Protein AF-A0A3B8JE96-F1 (afdb_monomer)

Radius of gyration: 20.48 Å; Cα contacts (8 Å, |Δi|>4): 162; chains: 1; bounding box: 32×45×65 Å

Mean predicted aligned error: 15.3 Å

Solvent-accessible surface area (backbone atoms only — not comparable to full-atom values): 8167 Å² total; per-residue (Å²): 133,84,81,77,83,80,78,81,64,44,62,37,82,87,43,42,71,58,50,66,73,72,62,55,96,89,65,48,66,49,77,42,65,49,82,42,74,37,88,89,74,74,47,77,45,39,36,29,70,46,75,44,80,45,84,80,78,82,75,91,77,94,70,88,78,75,82,75,88,85,64,84,53,26,34,38,38,34,29,63,38,67,70,17,34,77,52,46,28,54,60,52,51,53,51,48,52,48,54,32,56,80,65,69,31,66,88,48,45,44,80,40,81,39,64,79,82,85,50,69,93,67,39,47,47,71,46,84,41,114

Structure (mmCIF, N/CA/C/O backbone):
data_AF-A0A3B8JE96-F1
#
_entry.id   AF-A0A3B8JE96-F1
#
loop_
_atom_site.group_PDB
_atom_site.id
_atom_site.type_symbol
_atom_site.label_atom_id
_atom_site.label_alt_id
_atom_site.label_comp_id
_atom_site.label_asym_id
_atom_site.label_entity_id
_atom_site.label_seq_id
_atom_site.pdbx_PDB_ins_code
_atom_site.Cartn_x
_atom_site.Cartn_y
_atom_site.Cartn_z
_atom_site.occupancy
_atom_site.B_iso_or_equiv
_atom_site.auth_seq_id
_atom_site.auth_comp_id
_atom_site.auth_asym_id
_atom_site.auth_atom_id
_atom_site.pdbx_PDB_model_num
ATOM 1 N N . MET A 1 1 ? -12.294 -2.503 42.109 1.00 37.91 1 MET A N 1
ATOM 2 C CA . MET A 1 1 ? -13.220 -1.977 41.084 1.00 37.91 1 MET A CA 1
ATOM 3 C C . MET A 1 1 ? -12.379 -1.722 39.846 1.00 37.91 1 MET A C 1
ATOM 5 O O . MET A 1 1 ? -11.526 -0.851 39.901 1.00 37.91 1 MET A O 1
ATOM 9 N N . VAL A 1 2 ? -12.478 -2.566 38.816 1.00 46.44 2 VAL A N 1
ATOM 10 C CA . VAL A 1 2 ? -11.704 -2.378 37.577 1.00 46.44 2 VAL A CA 1
ATOM 11 C C . VAL A 1 2 ? -12.493 -1.390 36.729 1.00 46.44 2 VAL A C 1
ATOM 13 O O . VAL A 1 2 ? -13.571 -1.729 36.252 1.00 46.44 2 VAL A O 1
ATOM 16 N N . GLU A 1 3 ? -12.009 -0.156 36.616 1.00 51.25 3 GLU A N 1
ATOM 17 C CA . GLU A 1 3 ? -12.571 0.834 35.699 1.00 51.25 3 GLU A CA 1
ATOM 18 C C . GLU A 1 3 ? -12.380 0.317 34.270 1.00 51.25 3 GLU A C 1
ATOM 20 O O . GLU A 1 3 ? -11.286 0.358 33.703 1.00 51.25 3 GLU A O 1
ATOM 25 N N . THR A 1 4 ? -13.437 -0.241 33.685 1.00 54.69 4 THR A N 1
ATOM 26 C CA . THR A 1 4 ? -13.458 -0.606 32.271 1.00 54.69 4 THR A CA 1
ATOM 27 C C . THR A 1 4 ? -13.506 0.684 31.468 1.00 54.69 4 THR A C 1
ATOM 29 O O . THR A 1 4 ? -14.571 1.239 31.208 1.00 54.69 4 THR A O 1
ATOM 32 N N . ASN A 1 5 ? -12.327 1.199 31.123 1.00 66.81 5 ASN A N 1
ATOM 33 C CA . ASN A 1 5 ? -12.166 2.347 30.241 1.00 66.81 5 ASN A CA 1
ATOM 34 C C . ASN A 1 5 ? -12.613 1.943 28.825 1.00 66.81 5 ASN A C 1
ATOM 36 O O . ASN A 1 5 ? -11.813 1.509 27.995 1.00 66.81 5 ASN A O 1
ATOM 40 N N . GLU A 1 6 ? -13.917 2.021 28.566 1.00 71.44 6 GLU A N 1
ATOM 41 C CA . GLU A 1 6 ? -14.506 1.725 27.265 1.00 71.44 6 GLU A CA 1
ATOM 42 C C . GLU A 1 6 ? -14.275 2.895 26.300 1.00 71.44 6 GLU A C 1
ATOM 44 O O . GLU A 1 6 ? -14.641 4.040 26.568 1.00 71.44 6 GLU A O 1
ATOM 49 N N . TRP A 1 7 ? -13.679 2.612 25.138 1.00 72.62 7 TRP A N 1
ATOM 50 C CA . TRP A 1 7 ? -13.416 3.615 24.106 1.00 72.62 7 TRP A CA 1
ATOM 51 C C . TRP A 1 7 ? -14.298 3.383 22.879 1.00 72.62 7 TRP A C 1
ATOM 53 O O . TRP A 1 7 ? -14.217 2.346 22.221 1.00 72.62 7 TRP A O 1
ATOM 63 N N . GLN A 1 8 ? -15.094 4.387 22.502 1.00 77.75 8 GLN A N 1
ATOM 64 C CA . GLN A 1 8 ? -15.872 4.356 21.261 1.00 77.75 8 GLN A CA 1
ATOM 65 C C . GLN A 1 8 ? -15.026 4.836 20.075 1.00 77.75 8 GLN A C 1
ATOM 67 O O . GLN A 1 8 ? -14.741 6.026 19.919 1.00 77.75 8 GLN A O 1
ATOM 72 N N . ILE A 1 9 ? -14.632 3.907 19.200 1.00 78.62 9 ILE A N 1
ATOM 73 C CA . ILE A 1 9 ? -13.778 4.201 18.044 1.00 78.62 9 ILE A CA 1
ATOM 74 C C . ILE A 1 9 ? -14.574 4.076 16.744 1.00 78.62 9 ILE A C 1
ATOM 76 O O . ILE A 1 9 ? -15.096 3.021 16.384 1.00 78.62 9 ILE A O 1
ATOM 80 N N . LYS A 1 10 ? -14.645 5.169 15.978 1.00 79.62 10 LYS A N 1
ATOM 81 C CA . LYS A 1 10 ? -15.348 5.190 14.695 1.00 79.62 10 LYS A CA 1
ATOM 82 C C . LYS A 1 10 ? -14.479 4.584 13.597 1.00 79.62 10 LYS A C 1
ATOM 84 O O . LYS A 1 10 ? -13.526 5.205 13.136 1.00 79.62 10 LYS A O 1
ATOM 89 N N . MET A 1 11 ? -14.874 3.419 13.104 1.00 75.19 11 MET A N 1
ATOM 90 C CA . MET A 1 11 ? -14.245 2.794 11.937 1.00 75.19 11 MET A CA 1
ATOM 91 C C . MET A 1 11 ? -14.534 3.565 10.641 1.00 75.19 11 MET A C 1
ATOM 93 O O . MET A 1 11 ? -15.666 4.025 10.427 1.00 75.19 11 MET A O 1
ATOM 97 N N . ALA A 1 12 ? -13.530 3.681 9.768 1.00 68.00 12 ALA A N 1
ATOM 98 C CA . ALA A 1 12 ? -13.699 4.170 8.400 1.00 68.00 12 ALA A CA 1
ATOM 99 C C . ALA A 1 12 ? -14.624 3.242 7.583 1.00 68.00 12 ALA A C 1
ATOM 101 O O . ALA A 1 12 ? -14.733 2.047 7.855 1.00 68.00 12 ALA A O 1
ATOM 102 N N . LYS A 1 13 ? -15.346 3.800 6.600 1.00 64.50 13 LYS A N 1
ATOM 103 C CA . LYS A 1 13 ? -16.438 3.100 5.893 1.00 64.50 13 LYS A CA 1
ATOM 104 C C . LYS A 1 13 ? -15.961 1.822 5.194 1.00 64.50 13 LYS A C 1
ATOM 106 O O . LYS A 1 13 ? -16.663 0.822 5.241 1.00 64.50 13 LYS A O 1
ATOM 111 N N . GLU A 1 14 ? -14.768 1.859 4.610 1.00 63.06 14 GLU A N 1
ATOM 112 C CA . GLU A 1 14 ? -14.177 0.749 3.854 1.00 63.06 14 GLU A CA 1
ATOM 113 C C . GLU A 1 14 ? -13.651 -0.376 4.762 1.00 63.06 14 GLU A C 1
ATOM 115 O O . GLU A 1 14 ? -13.640 -1.533 4.354 1.00 63.06 14 GLU A O 1
ATOM 120 N N . SER A 1 15 ? -13.280 -0.076 6.013 1.00 57.75 15 SER A N 1
ATOM 121 C CA . SER A 1 15 ? -12.732 -1.063 6.955 1.00 57.75 15 SER A CA 1
ATOM 122 C C . SER A 1 15 ? -13.772 -1.687 7.894 1.00 57.75 15 SER A C 1
ATOM 124 O O . SER A 1 15 ? -13.512 -2.737 8.480 1.00 57.75 15 SER A O 1
ATOM 126 N N . ARG A 1 16 ? -14.981 -1.114 8.003 1.00 63.59 16 ARG A N 1
ATOM 127 C CA . ARG A 1 16 ? -16.065 -1.633 8.867 1.00 63.59 16 ARG A CA 1
ATOM 128 C C . ARG A 1 16 ? -16.445 -3.081 8.577 1.00 63.59 16 ARG A C 1
ATOM 130 O O . ARG A 1 16 ? -16.602 -3.862 9.510 1.00 63.59 16 ARG A O 1
ATOM 137 N N . THR A 1 17 ? -16.595 -3.438 7.304 1.00 55.78 17 THR A N 1
ATOM 138 C CA . THR A 1 17 ? -17.112 -4.756 6.905 1.00 55.78 17 THR A CA 1
ATOM 139 C C . THR A 1 17 ? -16.146 -5.885 7.254 1.00 55.78 17 THR A C 1
ATOM 141 O O . THR A 1 17 ? -16.582 -6.981 7.593 1.00 55.78 17 THR A O 1
ATOM 144 N N . CYS A 1 18 ? -14.839 -5.617 7.194 1.00 57.25 18 CYS A N 1
ATOM 145 C CA . CYS A 1 18 ? -13.813 -6.606 7.508 1.00 57.25 18 CYS A CA 1
ATOM 146 C C . CYS A 1 18 ? -13.695 -6.810 9.026 1.00 57.25 18 CYS A C 1
ATOM 148 O O . CYS A 1 18 ? -13.722 -7.936 9.511 1.00 57.25 18 CYS A O 1
ATOM 150 N N . VAL A 1 19 ? -13.678 -5.714 9.790 1.00 62.75 19 VAL A N 1
ATOM 151 C CA . VAL A 1 19 ? -13.492 -5.752 11.249 1.00 62.75 19 VAL A CA 1
ATOM 152 C C . VAL A 1 19 ? -14.649 -6.452 11.969 1.00 62.75 19 VAL A C 1
ATOM 154 O O . VAL A 1 19 ? -14.400 -7.270 12.850 1.00 62.75 19 VAL A O 1
ATOM 157 N N . ILE A 1 20 ? -15.900 -6.218 11.553 1.00 61.94 20 ILE A N 1
ATOM 158 C CA . ILE A 1 20 ? -17.080 -6.873 12.156 1.00 61.94 20 ILE A CA 1
ATOM 159 C C . ILE A 1 20 ? -17.065 -8.395 11.946 1.00 61.94 20 ILE A C 1
ATOM 161 O O . ILE A 1 20 ? -17.574 -9.134 12.780 1.00 61.94 20 ILE A O 1
ATOM 165 N N . ARG A 1 21 ? -16.497 -8.881 10.835 1.00 65.25 21 ARG A N 1
ATOM 166 C CA . ARG A 1 21 ? -16.469 -10.319 10.528 1.00 65.25 21 ARG A CA 1
ATOM 167 C 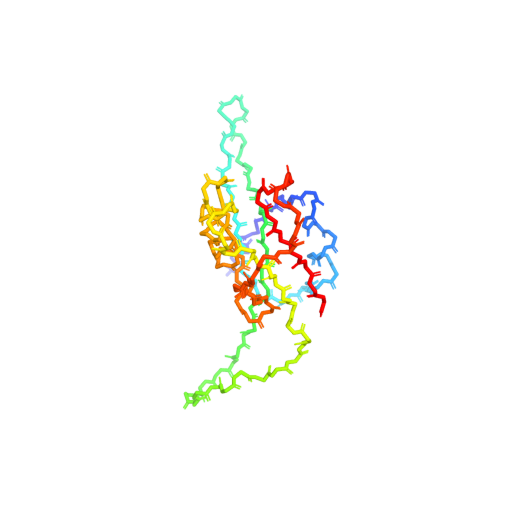C . ARG A 1 21 ? -15.359 -11.072 11.257 1.00 65.25 21 ARG A C 1
ATOM 169 O O . ARG A 1 21 ? -15.484 -12.277 11.447 1.00 65.25 21 ARG A O 1
ATOM 176 N N . VAL A 1 22 ? -14.273 -10.387 11.610 1.00 65.88 22 VAL A N 1
ATOM 17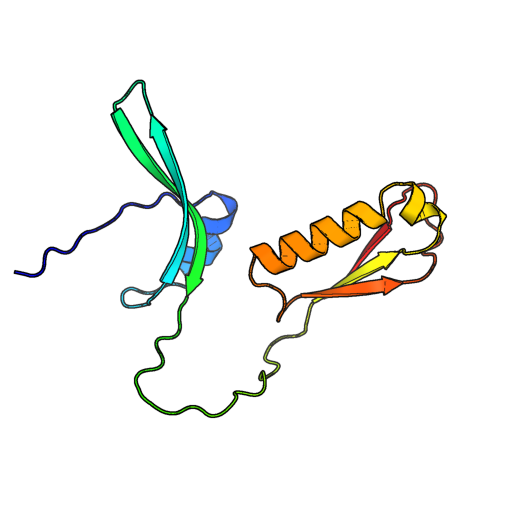7 C CA . VAL A 1 22 ? -13.042 -11.022 12.104 1.00 65.88 22 VAL A CA 1
ATOM 178 C C . VAL A 1 22 ? -12.913 -10.942 13.626 1.00 65.88 22 VAL A C 1
ATOM 180 O O . VAL A 1 22 ? -12.339 -11.849 14.227 1.00 65.88 22 VAL A O 1
ATOM 183 N N . LEU A 1 23 ? -13.446 -9.892 14.257 1.00 71.19 23 LEU A N 1
ATOM 184 C CA . LEU A 1 23 ? -13.298 -9.678 15.696 1.00 71.19 23 LEU A CA 1
ATOM 185 C C . LEU A 1 23 ? -14.446 -10.279 16.501 1.00 71.19 23 LEU A C 1
ATOM 187 O O . LEU A 1 23 ? -15.618 -10.106 16.167 1.00 71.19 23 LEU A O 1
ATOM 191 N N . LYS A 1 24 ? -14.095 -10.921 17.613 1.00 73.00 24 LYS A N 1
ATOM 192 C CA . LYS A 1 24 ? -15.028 -11.391 18.636 1.00 73.00 24 LYS A CA 1
ATOM 193 C C . LYS A 1 24 ? -14.736 -10.693 19.971 1.00 73.00 24 LYS A C 1
ATOM 195 O O . LYS A 1 24 ? -13.591 -10.313 20.219 1.00 73.00 24 LYS A O 1
ATOM 200 N N . PRO A 1 25 ? -15.742 -10.520 20.848 1.00 75.94 25 PRO A N 1
ATOM 201 C CA . PRO A 1 25 ? -15.500 -10.070 22.218 1.00 75.94 25 PRO A CA 1
ATOM 202 C C . PRO A 1 25 ? -14.462 -10.973 22.906 1.00 75.94 25 PRO A C 1
ATOM 204 O O . PRO A 1 25 ? -14.581 -12.194 22.835 1.00 75.94 25 PRO A O 1
ATOM 207 N N . GLY A 1 26 ? -13.444 -10.375 23.531 1.00 74.19 26 GLY A N 1
ATOM 208 C CA . GLY A 1 26 ? -12.307 -11.087 24.135 1.00 74.19 26 GLY A CA 1
ATOM 209 C C . GLY A 1 26 ? -11.039 -11.126 23.273 1.00 74.19 26 GLY A C 1
ATOM 210 O O . GLY A 1 26 ? -9.976 -11.478 23.776 1.00 74.19 26 GLY A O 1
ATOM 211 N N . ASP A 1 27 ? -11.114 -10.718 22.003 1.00 75.50 27 ASP A N 1
ATOM 212 C CA . ASP A 1 27 ? -9.929 -10.589 21.158 1.00 75.50 27 ASP A CA 1
ATOM 213 C C . ASP A 1 27 ? -9.101 -9.358 21.539 1.00 75.50 27 ASP A C 1
ATOM 215 O O . ASP A 1 27 ? -9.612 -8.237 21.624 1.00 75.50 27 ASP A O 1
ATOM 219 N N . TRP A 1 28 ? -7.792 -9.552 21.674 1.00 80.12 28 TRP A N 1
ATOM 220 C CA . TRP A 1 28 ? -6.854 -8.443 21.766 1.00 80.12 28 TRP A CA 1
ATOM 221 C C . TRP A 1 28 ? -6.613 -7.862 20.385 1.00 80.12 28 TRP A C 1
ATOM 223 O O . TRP A 1 28 ? -6.452 -8.584 19.400 1.00 80.12 28 TRP A O 1
ATOM 233 N N . ILE A 1 29 ? -6.606 -6.537 20.300 1.00 81.00 29 ILE A N 1
ATOM 234 C CA . ILE A 1 29 ? -6.518 -5.837 19.024 1.00 81.00 29 ILE A CA 1
ATOM 235 C C . ILE A 1 29 ? -5.570 -4.650 19.104 1.00 81.00 29 ILE A C 1
ATOM 237 O O . ILE A 1 29 ? -5.491 -3.953 20.113 1.00 81.00 29 ILE A O 1
ATOM 241 N N . GLN A 1 30 ? -4.891 -4.389 17.993 1.00 79.31 30 GLN A N 1
ATOM 242 C CA . GLN A 1 30 ? -4.137 -3.169 17.765 1.00 79.31 30 GLN A CA 1
ATOM 243 C C . GLN A 1 30 ? -4.948 -2.254 16.854 1.00 79.31 30 GLN A C 1
ATOM 245 O O . GLN A 1 30 ? -5.306 -2.629 15.736 1.00 79.31 30 GLN A O 1
ATOM 250 N N . VAL A 1 31 ? -5.244 -1.047 17.331 1.00 78.69 31 VAL A N 1
ATOM 251 C CA . VAL A 1 31 ? -6.072 -0.079 16.608 1.00 78.69 31 VAL A CA 1
ATOM 252 C C . VAL A 1 31 ? -5.215 1.091 16.145 1.00 78.69 31 VAL A C 1
ATOM 254 O O . VAL A 1 31 ? -4.646 1.815 16.958 1.00 78.69 31 VAL A O 1
ATOM 257 N N . PHE A 1 32 ? -5.180 1.321 14.835 1.00 76.75 32 PHE A N 1
ATOM 258 C CA . PHE A 1 32 ? -4.514 2.469 14.233 1.00 76.75 32 PHE A CA 1
ATOM 259 C C . PHE A 1 32 ? -5.540 3.507 13.793 1.00 76.75 32 PHE A C 1
ATOM 261 O O . PHE A 1 32 ? -6.499 3.224 13.062 1.00 76.75 32 PHE A O 1
ATOM 268 N N . GLY A 1 33 ? -5.344 4.743 14.247 1.00 82.88 33 GLY A N 1
ATOM 269 C CA . GLY A 1 33 ? -6.333 5.790 14.065 1.00 82.88 33 GLY A CA 1
ATOM 270 C C . GLY A 1 33 ? -5.801 7.204 14.206 1.00 82.88 33 GLY A C 1
ATOM 271 O O . GLY A 1 33 ? -4.619 7.450 14.419 1.00 82.88 33 GLY A O 1
ATOM 272 N N . LYS A 1 34 ? -6.718 8.156 14.055 1.00 79.81 34 LYS A N 1
ATOM 273 C CA . LYS A 1 34 ? -6.496 9.581 14.288 1.00 79.81 34 LYS A CA 1
ATOM 274 C C . LYS A 1 34 ? -7.448 10.053 15.377 1.00 79.81 34 LYS A C 1
ATOM 276 O O . LYS A 1 34 ? -8.647 9.761 15.331 1.00 79.81 34 LYS A O 1
ATOM 281 N N . LYS A 1 35 ? -6.924 10.839 16.311 1.00 80.38 35 LYS A N 1
ATOM 282 C CA . LYS A 1 35 ? -7.710 11.578 17.298 1.00 80.38 35 LYS A CA 1
ATOM 283 C C . LYS A 1 35 ? -8.100 12.920 16.679 1.00 80.38 35 LYS A C 1
ATOM 285 O O . LYS A 1 35 ? -7.236 13.741 16.392 1.00 80.38 35 LYS A O 1
ATOM 290 N N . LYS A 1 36 ? -9.389 13.123 16.399 1.00 71.31 36 LYS A N 1
ATOM 291 C CA . LYS A 1 36 ? -9.919 14.400 15.906 1.00 71.31 36 LYS A CA 1
ATOM 292 C C 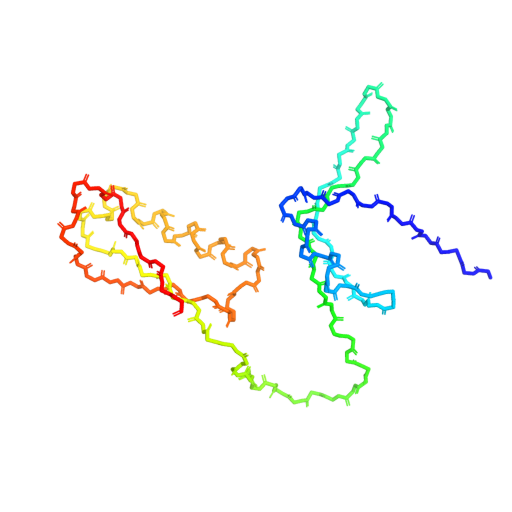. LYS A 1 36 ? -10.573 15.152 17.056 1.00 71.31 36 LYS A C 1
ATOM 294 O O . LYS A 1 36 ? -11.551 14.676 17.621 1.00 71.31 36 LYS A O 1
ATOM 299 N N . HIS A 1 37 ? -10.048 16.330 17.358 1.00 72.25 37 HIS A N 1
ATOM 300 C CA . HIS A 1 37 ? -10.666 17.274 18.277 1.00 72.25 37 HIS A CA 1
ATOM 301 C C . HIS A 1 37 ? -11.532 18.246 17.473 1.00 72.25 37 HIS A C 1
ATOM 303 O O . HIS A 1 37 ? -11.014 18.942 16.596 1.00 72.25 37 HIS A O 1
ATOM 309 N N . ASN A 1 38 ? -12.842 18.265 17.719 1.00 62.41 38 ASN A N 1
ATOM 310 C CA . ASN A 1 38 ? -13.708 19.270 17.118 1.00 62.41 38 ASN A CA 1
ATOM 311 C C . ASN A 1 38 ? -13.718 20.523 17.996 1.00 62.41 38 ASN A C 1
ATOM 313 O O . ASN A 1 38 ? -14.414 20.560 19.006 1.00 62.41 38 ASN A O 1
ATOM 317 N N . GLN A 1 39 ? -12.966 21.550 17.598 1.00 70.88 39 GLN A N 1
ATOM 318 C CA . GLN A 1 39 ? -12.840 22.794 18.367 1.00 70.88 39 GLN A CA 1
ATOM 319 C C . GLN A 1 39 ? -14.180 23.531 18.551 1.00 70.88 39 GLN A C 1
ATOM 321 O O . GLN A 1 39 ? -14.327 24.271 19.512 1.00 70.88 39 GLN A O 1
ATOM 326 N N . PHE A 1 40 ? -15.166 23.292 17.677 1.00 64.25 40 PHE A N 1
ATOM 327 C CA . PHE A 1 40 ? -16.480 23.944 17.736 1.00 64.25 40 PHE A CA 1
ATOM 328 C C . PHE A 1 40 ? -17.501 23.252 18.649 1.00 64.25 40 PHE A C 1
ATOM 330 O O . PHE A 1 40 ? -18.425 23.905 19.115 1.00 64.25 40 PHE A O 1
ATOM 337 N N . THR A 1 41 ? -17.378 21.942 18.889 1.00 66.12 41 THR A N 1
ATOM 338 C CA . THR A 1 41 ? -18.351 21.185 19.710 1.00 66.12 41 THR A CA 1
ATOM 339 C C . THR A 1 41 ? -17.725 20.551 20.949 1.00 66.12 41 THR A C 1
ATOM 341 O O . THR A 1 41 ? -18.405 19.820 21.658 1.00 66.12 41 THR A O 1
ATOM 344 N N . GLY A 1 42 ? -16.420 20.745 21.172 1.00 67.38 42 GLY A N 1
ATOM 345 C CA . GLY A 1 42 ? -15.656 20.110 22.254 1.00 67.38 42 GLY A CA 1
ATOM 346 C C . GLY A 1 42 ? -15.542 18.583 22.151 1.00 67.38 42 GLY A C 1
ATOM 347 O O . GLY A 1 42 ? -14.910 17.946 22.987 1.00 67.38 42 GLY A O 1
ATOM 348 N N . GLU A 1 43 ? -16.143 17.967 21.130 1.00 67.94 43 GLU A N 1
ATOM 349 C CA . GLU A 1 43 ? -16.294 16.518 21.069 1.00 67.94 43 GLU A CA 1
ATOM 350 C C . GLU A 1 43 ? -15.026 15.857 20.515 1.00 67.94 43 GLU A C 1
ATOM 352 O O . GLU A 1 43 ? -14.535 16.176 19.420 1.00 67.94 43 GLU A O 1
ATOM 357 N N . LEU A 1 44 ? -14.502 14.901 21.278 1.00 69.00 44 LEU A N 1
ATOM 358 C CA . LEU A 1 44 ? -13.332 14.123 20.917 1.00 69.00 44 LEU A CA 1
ATOM 359 C C . LEU A 1 44 ? -13.745 12.891 20.105 1.00 69.00 44 LEU A C 1
ATOM 361 O O . LEU A 1 44 ? -14.316 11.944 20.634 1.00 69.00 44 LEU A O 1
ATOM 365 N N . LYS A 1 45 ? -13.413 12.869 18.812 1.00 73.94 45 LYS A N 1
ATOM 366 C CA . LYS A 1 45 ? -13.730 11.747 17.918 1.00 73.94 45 LYS A CA 1
ATOM 367 C C . LYS A 1 45 ? -12.483 10.930 17.589 1.00 73.94 45 LYS A C 1
ATOM 369 O O . LYS A 1 45 ? -11.597 11.393 16.867 1.00 73.94 45 LYS A O 1
ATOM 374 N N . LEU A 1 46 ? -12.450 9.678 18.036 1.00 77.94 46 LEU A N 1
ATOM 375 C CA . LEU A 1 46 ? -11.458 8.693 17.601 1.00 77.94 46 LEU A CA 1
ATOM 376 C C . LEU A 1 46 ? -11.907 8.046 16.289 1.00 77.94 46 LEU A C 1
ATOM 378 O O . LEU A 1 46 ? -13.007 7.500 16.201 1.00 77.94 46 LEU A O 1
ATOM 382 N N . LYS A 1 47 ? -11.067 8.115 15.252 1.00 78.12 47 LYS A N 1
ATOM 383 C CA . LYS A 1 47 ? -11.308 7.436 13.973 1.00 78.12 47 LYS A CA 1
ATOM 384 C C . LYS A 1 47 ? -10.224 6.409 13.694 1.00 78.12 47 LYS A C 1
ATOM 386 O O . LYS A 1 47 ? -9.090 6.804 13.442 1.00 78.12 47 LYS A O 1
ATOM 391 N N . ALA A 1 48 ? -10.584 5.131 13.662 1.00 80.88 48 ALA A N 1
ATOM 392 C CA . ALA A 1 48 ? -9.686 4.067 13.232 1.00 80.88 48 ALA A CA 1
ATOM 393 C C . ALA A 1 48 ? -9.743 3.888 11.714 1.00 80.88 48 ALA A C 1
ATOM 395 O O . ALA A 1 48 ? -10.824 3.842 11.117 1.00 80.88 48 ALA A O 1
ATOM 396 N N . TYR A 1 49 ? -8.571 3.789 11.094 1.00 76.25 49 TYR A N 1
ATOM 397 C CA . TYR A 1 49 ? -8.441 3.376 9.699 1.00 76.25 49 TYR A CA 1
ATOM 398 C C . TYR A 1 49 ? -8.098 1.886 9.586 1.00 76.25 49 TYR A C 1
ATOM 400 O O . TYR A 1 49 ? -8.513 1.267 8.609 1.00 76.25 49 TYR A O 1
ATOM 408 N N . GLN A 1 50 ? -7.454 1.300 10.603 1.00 68.50 50 GLN A N 1
ATOM 409 C CA . GLN A 1 50 ? -7.059 -0.109 10.622 1.00 68.50 50 GLN A CA 1
ATOM 410 C C . GLN A 1 50 ? -7.182 -0.714 12.026 1.00 68.50 50 GLN A C 1
ATOM 412 O O . GLN A 1 50 ? -6.942 -0.038 13.027 1.00 68.50 50 GLN A O 1
ATOM 417 N N . VAL A 1 51 ? -7.568 -1.991 12.079 1.00 74.31 51 VAL A N 1
ATOM 418 C CA . VAL A 1 51 ? -7.600 -2.806 13.298 1.00 74.31 51 VAL A CA 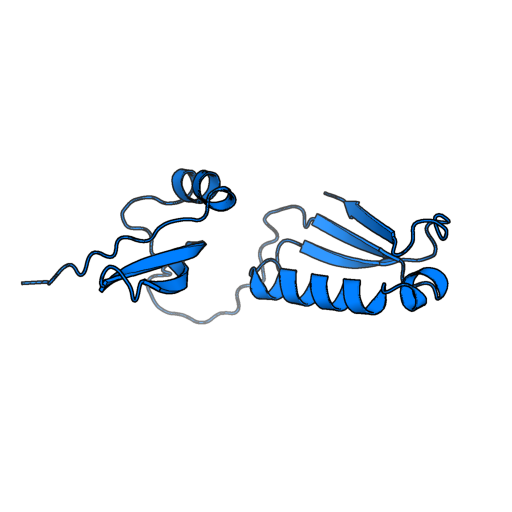1
ATOM 419 C C . VAL A 1 51 ? -6.998 -4.167 12.974 1.00 74.31 51 VAL A C 1
ATOM 421 O O . VAL A 1 51 ? -7.497 -4.851 12.082 1.00 74.31 51 VAL A O 1
ATOM 424 N N . ASN A 1 52 ? -5.948 -4.543 13.695 1.00 74.50 52 ASN A N 1
ATOM 425 C CA . ASN A 1 52 ? -5.294 -5.842 13.582 1.00 74.50 52 ASN A CA 1
ATOM 426 C C . ASN A 1 52 ? -5.633 -6.673 14.819 1.00 74.50 52 ASN A C 1
ATOM 428 O O . ASN A 1 52 ? -5.646 -6.146 15.930 1.00 74.50 52 ASN A O 1
ATOM 432 N N . LYS A 1 53 ? -5.892 -7.968 14.641 1.00 74.31 53 LYS A N 1
ATOM 433 C CA . LYS A 1 53 ? -6.054 -8.898 15.759 1.00 74.31 53 LYS A CA 1
ATOM 434 C C . LYS A 1 53 ? -4.672 -9.298 16.269 1.00 74.31 53 LYS A C 1
ATOM 436 O O . LYS A 1 53 ? -3.840 -9.744 15.486 1.00 74.31 53 LYS A O 1
ATOM 441 N N . LEU A 1 54 ? -4.435 -9.108 17.559 1.00 74.06 54 LEU A N 1
ATOM 442 C CA . LEU A 1 54 ? -3.238 -9.575 18.241 1.00 74.06 54 LEU A CA 1
ATOM 443 C C . LEU A 1 54 ? -3.535 -10.975 18.772 1.00 74.06 54 LEU A C 1
ATOM 445 O O . LEU A 1 54 ? -4.448 -11.163 19.576 1.00 74.06 54 LEU A O 1
ATOM 449 N N . ALA A 1 55 ? -2.785 -11.966 18.298 1.00 62.38 55 ALA A N 1
ATOM 450 C CA . ALA A 1 55 ? -2.742 -13.251 18.972 1.00 62.38 55 ALA A CA 1
ATOM 451 C C . ALA A 1 55 ? -2.019 -13.028 20.305 1.00 62.38 55 ALA A C 1
ATOM 453 O O . ALA A 1 55 ? -0.847 -12.656 20.319 1.00 62.38 55 ALA A O 1
ATOM 454 N N . VAL A 1 56 ? -2.731 -13.182 21.421 1.00 50.25 56 VAL A N 1
ATOM 455 C CA . VAL A 1 56 ? -2.075 -13.278 22.724 1.00 50.25 56 VAL A CA 1
ATOM 456 C C 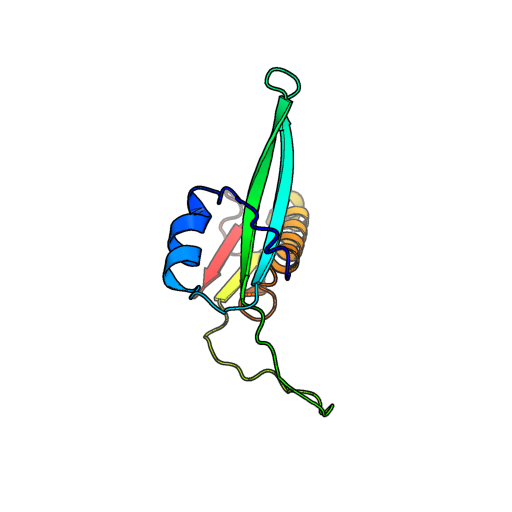. VAL A 1 56 ? -1.573 -14.698 22.831 1.00 50.25 56 VAL A C 1
ATOM 458 O O . VAL A 1 56 ? -2.328 -15.617 23.132 1.00 50.25 56 VAL A O 1
ATOM 461 N N . GLU A 1 57 ? -0.301 -14.879 22.504 1.00 48.34 57 GLU A N 1
ATOM 462 C CA . GLU A 1 57 ? 0.414 -16.078 22.902 1.00 48.34 57 GLU A CA 1
ATOM 463 C C . GLU A 1 57 ? 0.641 -15.974 24.410 1.00 48.34 57 GLU A C 1
ATOM 465 O O . GLU A 1 57 ? 1.520 -15.257 24.895 1.00 48.34 57 GLU A O 1
ATOM 470 N N . GLU A 1 58 ? -0.230 -16.634 25.170 1.00 45.62 58 GLU A N 1
ATOM 471 C CA . GLU A 1 58 ? 0.010 -16.876 26.582 1.00 45.62 58 GLU A CA 1
ATOM 472 C C . GLU A 1 58 ? 1.260 -17.754 26.722 1.00 45.62 58 GLU A C 1
ATOM 474 O O . GLU A 1 58 ? 1.253 -18.942 26.422 1.00 45.62 58 GLU A O 1
ATOM 479 N N . SER A 1 59 ? 2.306 -17.124 27.259 1.00 46.06 59 SER A N 1
ATOM 480 C CA . SER A 1 59 ? 3.421 -17.718 28.001 1.00 46.06 59 SER A CA 1
ATOM 481 C C . SER A 1 59 ? 4.532 -18.439 27.219 1.00 46.06 59 SER A C 1
ATOM 483 O O . SER A 1 59 ? 4.412 -19.573 26.779 1.00 46.06 59 SER A O 1
ATOM 485 N N . GLN A 1 60 ? 5.704 -17.791 27.255 1.00 51.31 60 GLN A N 1
ATOM 486 C CA . GLN A 1 60 ? 7.014 -18.396 27.535 1.00 51.31 60 GLN A CA 1
ATOM 487 C C . GLN A 1 60 ? 7.510 -19.514 26.601 1.00 51.31 60 GLN A C 1
ATOM 489 O O . GLN A 1 60 ? 7.476 -20.685 26.951 1.00 51.31 60 GLN A O 1
ATOM 494 N N . THR A 1 61 ? 8.147 -19.150 25.488 1.00 36.34 61 THR A N 1
ATOM 495 C CA . THR A 1 61 ? 9.568 -19.442 25.182 1.00 36.34 61 THR A CA 1
ATOM 496 C C . THR A 1 61 ? 9.894 -18.904 23.792 1.00 36.34 61 THR A C 1
ATOM 498 O O . THR A 1 61 ? 9.103 -19.017 22.866 1.00 36.34 61 THR A O 1
ATOM 501 N N . ILE A 1 62 ? 11.078 -18.315 23.634 1.00 57.00 62 ILE A N 1
ATOM 502 C CA . ILE A 1 62 ? 11.653 -18.018 22.319 1.00 57.00 62 ILE A CA 1
ATOM 503 C C . ILE A 1 62 ? 12.022 -19.371 21.695 1.00 57.00 62 ILE A C 1
ATOM 505 O O . ILE A 1 62 ? 12.908 -20.050 22.216 1.00 57.00 62 ILE A O 1
ATOM 509 N N . PRO A 1 63 ? 11.364 -19.786 20.604 1.00 40.62 63 PRO A N 1
ATOM 510 C CA . PRO A 1 63 ? 12.143 -20.098 19.410 1.00 40.62 63 PRO A CA 1
ATOM 511 C C . PRO A 1 63 ? 11.509 -19.522 18.139 1.00 40.62 63 PRO A C 1
ATOM 513 O O . PRO A 1 63 ? 10.336 -19.720 17.846 1.00 40.62 63 PRO A O 1
ATOM 516 N N . GLN A 1 64 ? 12.358 -18.838 17.373 1.00 51.28 64 GLN A N 1
ATOM 517 C CA . GLN A 1 64 ? 12.183 -18.360 16.000 1.00 51.28 64 GLN A CA 1
ATOM 518 C C . GLN A 1 64 ? 11.103 -19.113 15.200 1.00 51.28 64 GLN A C 1
ATOM 520 O O . GLN A 1 64 ? 11.342 -20.203 14.673 1.00 51.28 64 GLN A O 1
ATOM 525 N N . VAL A 1 65 ? 9.923 -18.506 15.066 1.00 39.69 65 VAL A N 1
ATOM 526 C CA . VAL A 1 65 ? 8.855 -19.048 14.226 1.00 39.69 65 VAL A CA 1
ATOM 527 C C . VAL A 1 65 ? 9.188 -18.719 12.775 1.00 39.69 65 VAL A C 1
ATOM 529 O O . VAL A 1 65 ? 9.033 -17.591 12.311 1.00 39.69 65 VAL A O 1
ATOM 532 N N . LYS A 1 66 ? 9.683 -19.730 12.057 1.00 41.97 66 LYS A N 1
ATOM 533 C CA . LYS A 1 66 ? 9.658 -19.776 10.593 1.00 41.97 66 LYS A CA 1
ATOM 534 C C . LYS A 1 66 ? 8.224 -19.506 10.141 1.00 41.97 66 LYS A C 1
ATOM 536 O O . LYS A 1 66 ? 7.330 -20.282 10.468 1.00 41.97 66 LYS A O 1
ATOM 541 N N . GLU A 1 67 ? 8.040 -18.416 9.401 1.00 44.16 67 GLU A N 1
ATOM 542 C CA . GLU A 1 67 ? 6.797 -18.044 8.727 1.00 44.16 67 GLU A CA 1
ATOM 543 C C . GLU A 1 67 ? 6.151 -19.271 8.070 1.00 44.16 67 GLU A C 1
ATOM 545 O O . GLU A 1 67 ? 6.680 -19.828 7.104 1.00 44.16 67 GLU A O 1
ATOM 550 N N . LEU A 1 68 ? 5.002 -19.707 8.591 1.00 42.22 68 LEU A N 1
ATOM 551 C CA . LEU A 1 68 ? 4.174 -20.696 7.914 1.00 42.22 68 LEU A CA 1
ATOM 552 C C . LEU A 1 68 ? 3.473 -19.998 6.730 1.00 42.22 68 LEU A C 1
ATOM 554 O O . LEU A 1 68 ? 2.712 -19.050 6.952 1.00 42.22 68 LEU A O 1
ATOM 558 N N . PRO A 1 69 ? 3.676 -20.433 5.472 1.00 49.06 69 PRO A N 1
ATOM 559 C CA . PRO A 1 69 ? 3.031 -19.820 4.317 1.00 49.06 69 PRO A CA 1
ATOM 560 C C . PRO A 1 69 ? 1.575 -20.300 4.229 1.00 49.06 69 PRO A C 1
ATOM 562 O O . PRO A 1 69 ? 1.281 -21.316 3.608 1.00 49.06 69 PRO A O 1
ATOM 565 N N . SER A 1 70 ? 0.660 -19.577 4.876 1.00 48.12 70 SER A N 1
ATOM 566 C CA . SER A 1 70 ? -0.761 -19.958 4.982 1.00 48.12 70 SER A CA 1
ATOM 567 C C . SER A 1 70 ? -1.697 -19.225 4.000 1.00 48.12 70 SER A C 1
ATOM 569 O O . SER A 1 70 ? -2.915 -19.352 4.058 1.00 48.12 70 SER A O 1
ATOM 571 N N . SER A 1 71 ? -1.174 -18.463 3.036 1.00 56.16 71 SER A N 1
ATOM 572 C CA . SER A 1 71 ? -1.999 -17.959 1.926 1.00 56.16 71 SER A CA 1
ATOM 573 C C . SER A 1 71 ? -1.160 -17.667 0.678 1.00 56.16 71 SER A C 1
ATOM 575 O O . SER A 1 71 ? 0.029 -17.353 0.804 1.00 56.16 71 SER A O 1
ATOM 577 N N . PRO A 1 72 ? -1.726 -17.805 -0.539 1.00 59.25 72 PRO A N 1
ATOM 578 C CA . PRO A 1 72 ? -1.034 -17.403 -1.757 1.00 59.25 72 PRO A CA 1
ATOM 579 C C . PRO A 1 72 ? -0.680 -15.914 -1.668 1.00 59.25 72 PRO A C 1
ATOM 581 O O . PRO A 1 72 ? -1.552 -15.064 -1.498 1.00 59.25 72 PRO A O 1
ATOM 584 N N . LYS A 1 73 ? 0.622 -15.606 -1.741 1.00 77.56 73 LYS A N 1
ATOM 585 C CA . LYS A 1 73 ? 1.114 -14.226 -1.700 1.00 77.56 73 LYS A CA 1
ATOM 586 C C . LYS A 1 73 ? 0.745 -13.530 -3.010 1.00 77.56 73 LYS A C 1
ATOM 588 O O . LYS A 1 73 ? 1.291 -13.888 -4.061 1.00 77.56 73 LYS A O 1
ATOM 593 N N . ALA A 1 74 ? -0.114 -12.517 -2.935 1.00 87.50 74 ALA A N 1
ATOM 594 C CA . ALA A 1 74 ? -0.442 -11.678 -4.078 1.00 87.50 74 ALA A CA 1
ATOM 595 C C . ALA A 1 74 ? 0.826 -10.954 -4.560 1.00 87.50 74 ALA A C 1
ATOM 597 O O . ALA A 1 74 ? 1.647 -10.483 -3.768 1.00 87.50 74 ALA A O 1
ATOM 598 N N . LYS A 1 75 ? 1.019 -10.862 -5.876 1.00 91.75 75 LYS A N 1
ATOM 599 C CA . LYS A 1 75 ? 2.215 -10.265 -6.485 1.00 91.75 75 LYS A CA 1
ATOM 600 C C . LYS A 1 75 ? 1.853 -8.982 -7.212 1.00 91.75 75 LYS A C 1
ATOM 602 O O . LYS A 1 75 ? 1.027 -8.985 -8.119 1.00 91.75 75 LYS A O 1
ATOM 607 N N . ILE A 1 76 ? 2.542 -7.899 -6.877 1.00 93.75 76 ILE A N 1
ATOM 608 C CA . ILE A 1 76 ? 2.463 -6.635 -7.608 1.00 93.75 76 ILE A CA 1
ATOM 609 C C . ILE A 1 76 ? 3.675 -6.555 -8.529 1.00 93.75 76 ILE A C 1
ATOM 611 O O . ILE A 1 76 ? 4.807 -6.401 -8.080 1.00 93.75 76 ILE A O 1
ATOM 615 N N . LEU A 1 77 ? 3.453 -6.679 -9.831 1.00 93.38 77 LEU A N 1
ATOM 616 C CA . LEU A 1 77 ? 4.488 -6.567 -10.850 1.00 93.38 77 LEU A CA 1
ATOM 617 C C . LEU A 1 77 ? 4.590 -5.120 -11.330 1.00 93.38 77 LEU A C 1
ATOM 619 O O . LEU A 1 77 ? 3.642 -4.609 -11.917 1.00 93.38 77 LEU A O 1
ATOM 623 N N . VAL A 1 78 ? 5.739 -4.470 -11.148 1.00 93.69 78 VAL A N 1
ATOM 624 C CA . VAL A 1 78 ? 5.969 -3.073 -11.558 1.00 93.69 78 VAL A CA 1
ATOM 625 C C . VAL A 1 78 ? 6.998 -3.018 -12.684 1.00 93.69 78 VAL A C 1
ATOM 627 O O . VAL A 1 78 ? 8.059 -3.638 -12.605 1.00 93.69 78 VAL A O 1
ATOM 630 N N . CYS A 1 79 ? 6.709 -2.279 -13.756 1.00 94.44 79 CYS A N 1
ATOM 631 C CA . CYS A 1 79 ? 7.650 -2.115 -14.865 1.00 94.44 79 CYS A CA 1
ATOM 632 C C . CYS A 1 79 ? 8.799 -1.170 -14.476 1.00 94.44 79 CYS A C 1
ATOM 634 O O . CYS A 1 79 ? 8.582 0.022 -14.250 1.00 94.44 79 CYS A O 1
ATOM 636 N N . GLN A 1 80 ? 10.038 -1.674 -14.481 1.00 92.62 80 GLN A N 1
ATOM 637 C CA . GLN A 1 80 ? 11.228 -0.897 -14.099 1.00 92.62 80 GLN A CA 1
ATOM 638 C C . GLN A 1 80 ? 12.021 -0.328 -15.291 1.00 92.62 80 GLN A C 1
ATOM 640 O O . GLN A 1 80 ? 13.057 0.316 -15.114 1.00 92.62 80 GLN A O 1
ATOM 645 N N . LYS A 1 81 ? 11.540 -0.516 -16.530 1.00 94.31 81 LYS A N 1
ATOM 646 C CA . LYS A 1 81 ? 12.198 0.025 -17.733 1.00 94.31 81 LYS A CA 1
ATOM 647 C C . LYS A 1 81 ? 12.182 1.563 -17.707 1.00 94.31 81 LYS A C 1
ATOM 649 O O . LYS A 1 81 ? 11.228 2.179 -17.222 1.00 94.31 81 LYS A O 1
ATOM 654 N N . SER A 1 82 ? 13.203 2.180 -18.304 1.00 92.00 82 SER A N 1
ATOM 655 C CA . SER A 1 82 ? 13.431 3.636 -18.335 1.00 92.00 82 SER A CA 1
ATOM 656 C C . SER A 1 82 ? 12.180 4.468 -18.641 1.00 92.00 82 SER A C 1
ATOM 658 O O . SER A 1 82 ? 11.937 5.461 -17.962 1.00 92.00 82 SER A O 1
ATOM 660 N N . GLY A 1 83 ? 11.343 4.046 -19.595 1.00 91.44 83 GLY A N 1
ATOM 661 C CA . GLY A 1 83 ? 10.091 4.735 -19.914 1.00 91.44 83 GLY A CA 1
ATOM 662 C C . GLY A 1 83 ? 9.120 4.832 -18.730 1.00 91.44 83 GLY A C 1
ATOM 663 O O . GLY A 1 83 ? 8.588 5.905 -18.464 1.00 91.44 83 GLY A O 1
ATOM 664 N N . CYS A 1 84 ? 8.894 3.743 -17.989 1.0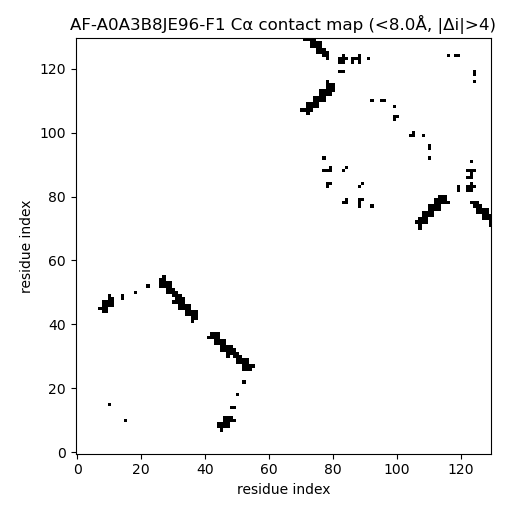0 93.56 84 CYS A N 1
ATOM 665 C CA . CYS A 1 84 ? 8.024 3.784 -16.808 1.00 93.56 84 CYS A CA 1
ATOM 666 C C . CYS A 1 84 ? 8.692 4.521 -15.649 1.00 93.56 84 CYS A C 1
ATOM 668 O O . CYS A 1 84 ? 8.048 5.336 -14.997 1.00 93.56 84 CYS A O 1
ATOM 670 N N . ARG A 1 85 ? 9.997 4.313 -15.447 1.00 92.50 85 ARG A N 1
ATOM 671 C CA . ARG A 1 85 ? 10.746 4.944 -14.355 1.00 92.50 85 ARG A CA 1
ATOM 672 C C . ARG A 1 85 ? 10.779 6.474 -14.469 1.00 92.50 85 ARG A C 1
ATOM 674 O O . ARG A 1 85 ? 10.542 7.144 -13.471 1.00 92.50 85 ARG A O 1
ATOM 681 N N . LYS A 1 86 ? 10.977 7.016 -15.681 1.00 92.69 86 LYS A N 1
ATOM 682 C CA . LYS A 1 86 ? 10.945 8.468 -15.963 1.00 92.69 86 LYS A CA 1
ATOM 683 C C . LYS A 1 86 ? 9.564 9.101 -15.749 1.00 92.69 86 LYS A C 1
ATOM 685 O O . LYS A 1 86 ? 9.488 10.280 -15.443 1.00 92.69 86 LYS A O 1
ATOM 690 N N . ARG A 1 87 ? 8.483 8.329 -15.881 1.00 93.19 87 ARG A N 1
ATOM 691 C CA . ARG A 1 87 ? 7.092 8.787 -15.698 1.00 93.19 87 ARG A CA 1
ATOM 692 C C . ARG A 1 87 ? 6.539 8.462 -14.307 1.00 93.19 87 ARG A C 1
ATOM 694 O O . ARG A 1 87 ? 5.363 8.167 -14.161 1.00 93.19 87 ARG A O 1
ATOM 701 N N .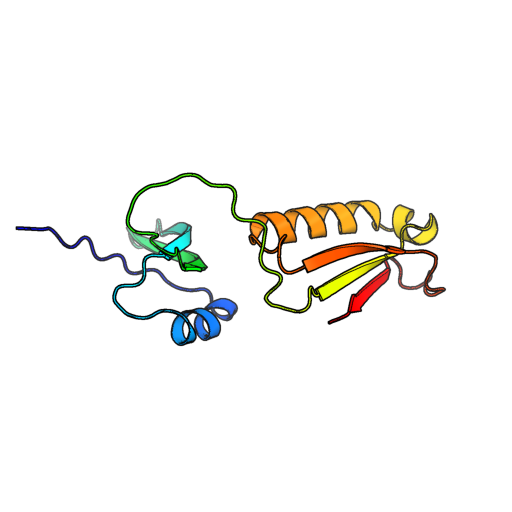 GLY A 1 88 ? 7.394 8.459 -13.287 1.00 92.19 88 GLY A N 1
ATOM 702 C CA . GLY A 1 88 ? 6.973 8.239 -11.899 1.00 92.19 88 GLY A CA 1
ATOM 703 C C . GLY A 1 88 ? 6.999 6.784 -11.428 1.00 92.19 88 GLY A C 1
ATOM 704 O O . GLY A 1 88 ? 6.627 6.517 -10.294 1.00 92.19 88 GLY A O 1
ATOM 705 N N . GLY A 1 89 ? 7.499 5.838 -12.230 1.00 90.81 89 GLY A N 1
ATOM 706 C CA . GLY A 1 89 ? 7.600 4.432 -11.821 1.00 90.81 89 GLY A CA 1
ATOM 707 C C . GLY A 1 89 ? 8.501 4.189 -10.602 1.00 90.81 89 GLY A C 1
ATOM 708 O O . GLY A 1 89 ? 8.275 3.228 -9.878 1.00 90.81 89 GLY A O 1
ATOM 709 N N . LYS A 1 90 ? 9.493 5.060 -10.347 1.00 90.31 90 LYS A N 1
ATOM 710 C CA . LYS A 1 90 ? 10.309 5.000 -9.118 1.00 90.31 90 LYS A CA 1
ATOM 711 C C . LYS A 1 90 ? 9.464 5.339 -7.884 1.00 90.31 90 LYS A C 1
ATOM 713 O O . LYS A 1 90 ? 9.355 4.510 -6.991 1.00 90.31 90 LYS A O 1
ATOM 718 N N . LYS A 1 91 ? 8.812 6.506 -7.906 1.00 92.50 91 LYS A N 1
ATOM 719 C CA . LYS A 1 91 ? 7.922 6.971 -6.834 1.00 92.50 91 LYS A CA 1
ATOM 720 C C . LYS A 1 91 ? 6.800 5.967 -6.553 1.00 92.50 91 LYS A C 1
ATOM 722 O O . LYS A 1 91 ? 6.497 5.694 -5.406 1.00 92.50 91 LYS A O 1
ATOM 727 N N . LEU A 1 92 ? 6.241 5.364 -7.602 1.00 92.69 92 LEU A N 1
ATOM 728 C CA . LEU A 1 92 ? 5.218 4.328 -7.477 1.00 92.69 92 LEU A CA 1
ATOM 729 C C . LEU A 1 92 ? 5.699 3.098 -6.693 1.00 92.69 92 LEU A C 1
ATOM 731 O O . LEU A 1 92 ? 4.940 2.549 -5.906 1.00 92.69 92 LEU A O 1
ATOM 735 N N . CYS A 1 93 ? 6.938 2.651 -6.921 1.00 89.31 93 CYS A N 1
ATOM 736 C CA . CYS A 1 93 ? 7.516 1.518 -6.194 1.00 89.31 93 CYS A CA 1
ATOM 737 C C . CYS A 1 93 ? 7.702 1.862 -4.711 1.00 89.31 93 CYS A C 1
ATOM 739 O O . CYS A 1 93 ? 7.283 1.094 -3.856 1.00 89.31 93 CYS A O 1
ATOM 741 N N . GLU A 1 94 ? 8.238 3.052 -4.424 1.00 89.50 94 GLU A N 1
ATOM 742 C CA . GLU A 1 94 ? 8.448 3.554 -3.058 1.00 89.50 94 GLU A CA 1
ATOM 743 C C . GLU A 1 94 ? 7.120 3.708 -2.296 1.00 89.50 94 GLU A C 1
ATOM 745 O O . GLU A 1 94 ? 6.999 3.264 -1.158 1.00 89.50 94 GLU A O 1
ATOM 750 N N . GLU A 1 95 ? 6.090 4.278 -2.930 1.00 90.62 95 GLU A N 1
ATOM 751 C CA . GLU A 1 95 ? 4.759 4.417 -2.325 1.00 90.62 95 GLU A CA 1
ATOM 752 C C . GLU A 1 95 ? 4.075 3.065 -2.109 1.00 90.62 95 GLU A C 1
ATOM 754 O O . GLU A 1 95 ? 3.382 2.888 -1.110 1.00 90.62 95 GLU A O 1
ATOM 759 N N . LEU A 1 96 ? 4.270 2.099 -3.012 1.00 91.19 96 LEU A N 1
ATOM 760 C CA . LEU A 1 96 ? 3.765 0.741 -2.825 1.00 91.19 96 LEU A CA 1
ATOM 761 C C . LEU A 1 96 ? 4.464 0.044 -1.658 1.00 91.19 96 LEU A C 1
ATOM 763 O O . LEU A 1 96 ? 3.789 -0.570 -0.839 1.00 91.19 96 LEU A O 1
ATOM 767 N N . GLU A 1 97 ? 5.788 0.144 -1.566 1.00 88.12 97 GLU A N 1
ATOM 768 C CA . GLU A 1 97 ? 6.567 -0.433 -0.468 1.00 88.12 97 GLU A CA 1
ATOM 769 C C . GLU A 1 97 ? 6.177 0.194 0.873 1.00 88.12 97 GLU A C 1
ATOM 771 O O . GLU A 1 97 ? 5.887 -0.539 1.820 1.00 88.12 97 GLU A O 1
ATOM 776 N N . SER A 1 98 ? 6.062 1.526 0.933 1.00 81.12 98 SER A N 1
ATOM 777 C CA . SER A 1 98 ? 5.544 2.233 2.110 1.00 81.12 98 SER A CA 1
ATOM 778 C C . SER A 1 98 ? 4.137 1.760 2.442 1.00 81.12 98 SER A C 1
ATOM 780 O O . SER A 1 98 ? 3.895 1.344 3.562 1.00 81.12 98 SER A O 1
ATOM 782 N N . ALA A 1 99 ? 3.215 1.719 1.477 1.00 84.56 99 ALA A N 1
ATOM 783 C CA . ALA A 1 99 ? 1.837 1.312 1.733 1.00 84.56 99 ALA A CA 1
ATOM 784 C C . ALA A 1 99 ? 1.714 -0.151 2.180 1.00 84.56 99 ALA A C 1
ATOM 786 O O . ALA A 1 99 ? 0.821 -0.465 2.964 1.00 84.56 99 ALA A O 1
ATOM 787 N N . VAL A 1 100 ? 2.569 -1.051 1.688 1.00 86.12 100 VAL A N 1
ATOM 788 C CA . VAL A 1 100 ? 2.627 -2.444 2.153 1.00 86.12 100 VAL A CA 1
ATOM 789 C C . VAL A 1 100 ? 3.170 -2.497 3.580 1.00 86.12 100 VAL A C 1
ATOM 791 O O . VAL A 1 100 ? 2.592 -3.194 4.410 1.00 86.12 100 VAL A O 1
ATOM 794 N N . CYS A 1 101 ? 4.216 -1.723 3.878 1.00 76.44 101 CYS A N 1
ATOM 795 C CA . CYS A 1 101 ? 4.809 -1.633 5.208 1.00 76.44 101 CYS A CA 1
ATOM 796 C C . CYS A 1 101 ? 3.843 -1.034 6.239 1.00 76.44 101 CYS A C 1
ATOM 798 O O . CYS A 1 101 ? 3.544 -1.662 7.252 1.00 76.44 101 CYS A O 1
ATOM 800 N N . ASP A 1 102 ? 3.271 0.127 5.925 1.00 72.38 102 ASP A N 1
ATOM 801 C CA . ASP A 1 102 ? 2.321 0.877 6.750 1.00 72.38 102 ASP A CA 1
ATOM 802 C C . ASP A 1 102 ? 1.072 0.053 7.086 1.00 72.38 102 ASP A C 1
ATOM 804 O O . ASP A 1 102 ? 0.414 0.293 8.097 1.00 72.38 102 ASP A O 1
ATOM 808 N N . ARG A 1 103 ? 0.726 -0.916 6.230 1.00 79.88 103 ARG A N 1
ATOM 809 C CA . ARG A 1 103 ? -0.439 -1.791 6.403 1.00 79.88 103 ARG A CA 1
ATOM 810 C C . ARG A 1 103 ? -0.100 -3.148 7.014 1.00 79.88 103 ARG A C 1
ATOM 812 O O . ARG A 1 103 ? -1.037 -3.901 7.277 1.00 79.88 103 ARG A O 1
ATOM 819 N N . GLY A 1 104 ? 1.176 -3.465 7.244 1.00 76.69 104 GLY A N 1
ATOM 820 C CA . GLY A 1 104 ? 1.595 -4.775 7.752 1.00 76.69 104 GLY A CA 1
ATOM 821 C C . GLY A 1 104 ? 1.329 -5.916 6.762 1.00 76.69 104 GLY A C 1
ATOM 822 O O . GLY A 1 104 ? 0.969 -7.016 7.167 1.00 76.69 104 GLY A O 1
ATOM 823 N N . LEU A 1 105 ? 1.392 -5.641 5.454 1.00 84.50 105 LEU A N 1
ATOM 824 C CA . LEU A 1 105 ? 1.062 -6.601 4.392 1.00 84.50 105 LEU A CA 1
ATOM 825 C C . LEU A 1 105 ? 2.298 -7.282 3.790 1.00 84.50 105 LEU A C 1
ATOM 827 O O . LEU A 1 105 ? 2.163 -7.975 2.780 1.00 84.50 105 LEU A O 1
ATOM 831 N N . GLN A 1 106 ? 3.486 -7.100 4.378 1.00 78.88 106 GLN A N 1
ATOM 832 C CA . GLN A 1 106 ? 4.742 -7.664 3.868 1.00 78.88 106 GLN A CA 1
ATOM 833 C C . GLN A 1 106 ? 4.664 -9.190 3.685 1.00 78.88 106 GLN A C 1
ATOM 835 O O . GLN A 1 106 ? 5.208 -9.731 2.721 1.00 78.88 106 GLN A O 1
ATOM 840 N N . ASP A 1 107 ? 3.919 -9.873 4.556 1.00 78.50 107 ASP A N 1
ATOM 841 C CA . ASP A 1 107 ? 3.800 -11.334 4.538 1.00 78.50 107 ASP A CA 1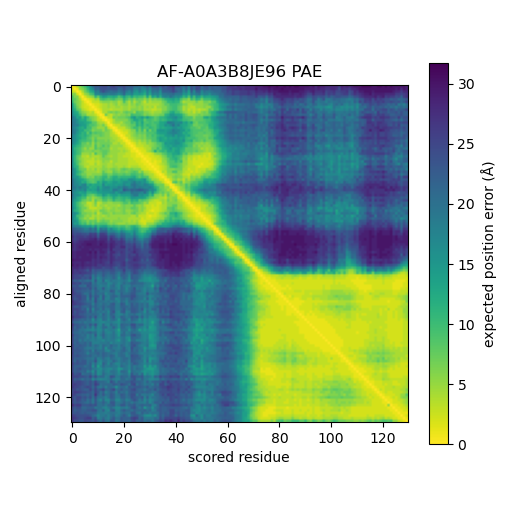
ATOM 842 C C . ASP A 1 107 ? 2.822 -11.847 3.470 1.00 78.50 107 ASP A C 1
ATOM 844 O O . ASP A 1 107 ? 2.917 -12.998 3.035 1.00 78.50 107 ASP A O 1
ATOM 848 N N . GLN A 1 108 ? 1.906 -10.988 3.008 1.00 82.00 108 GLN A N 1
ATOM 849 C CA . GLN A 1 108 ? 0.805 -11.333 2.100 1.00 82.00 108 GLN A CA 1
ATOM 850 C C . GLN A 1 108 ? 0.998 -10.792 0.679 1.00 82.00 108 GLN A C 1
ATOM 852 O O . GLN A 1 108 ? 0.452 -11.349 -0.273 1.00 82.00 108 GLN A O 1
ATOM 857 N N . VAL A 1 109 ? 1.761 -9.709 0.515 1.00 86.62 109 VAL A N 1
ATOM 858 C CA . VAL A 1 109 ? 1.930 -9.009 -0.761 1.00 86.62 109 VAL A CA 1
ATOM 859 C C . VAL A 1 109 ? 3.409 -8.856 -1.085 1.00 86.62 109 VAL A C 1
ATOM 861 O O . VAL A 1 109 ? 4.178 -8.290 -0.317 1.00 86.62 109 VAL A O 1
ATOM 864 N N . THR A 1 110 ? 3.817 -9.311 -2.269 1.00 89.12 110 THR A N 1
ATOM 865 C CA . THR A 1 110 ? 5.191 -9.151 -2.762 1.00 89.12 110 THR A CA 1
ATOM 866 C C . THR A 1 110 ? 5.234 -8.217 -3.964 1.00 89.12 110 THR A C 1
ATOM 868 O O . THR A 1 110 ? 4.599 -8.475 -4.987 1.00 89.12 110 THR A O 1
ATOM 871 N N . ILE A 1 111 ? 6.047 -7.166 -3.887 1.00 91.00 111 ILE A N 1
ATOM 872 C CA . ILE A 1 111 ? 6.306 -6.265 -5.014 1.00 91.00 111 ILE A CA 1
ATOM 873 C C . ILE A 1 111 ? 7.506 -6.807 -5.800 1.00 91.00 111 ILE A C 1
ATOM 875 O O . ILE A 1 111 ? 8.560 -7.082 -5.231 1.00 91.00 111 ILE A O 1
ATOM 879 N N . LYS A 1 112 ? 7.357 -6.998 -7.115 1.00 91.19 112 LYS A N 1
ATOM 880 C CA . LYS A 1 112 ? 8.430 -7.465 -8.003 1.00 91.19 112 LYS A CA 1
ATOM 881 C C . LYS A 1 112 ? 8.633 -6.525 -9.180 1.00 91.19 112 LYS A C 1
ATOM 883 O O . LYS A 1 112 ? 7.691 -6.108 -9.853 1.00 91.19 112 LYS A O 1
ATOM 888 N N . GLY A 1 113 ? 9.899 -6.264 -9.482 1.00 90.75 113 GLY A N 1
ATOM 889 C CA . GLY A 1 113 ? 10.301 -5.602 -10.715 1.00 90.75 113 GLY A CA 1
ATOM 890 C C . GLY A 1 113 ? 10.109 -6.491 -11.936 1.00 90.75 113 GLY A C 1
ATOM 891 O O . GLY A 1 113 ? 10.393 -7.685 -11.902 1.00 90.75 113 GLY A O 1
ATOM 892 N N . THR A 1 114 ? 9.660 -5.898 -13.037 1.00 93.62 114 THR A N 1
ATOM 893 C CA . THR A 1 114 ? 9.505 -6.577 -14.328 1.00 93.62 114 THR A CA 1
ATOM 894 C C . THR A 1 114 ? 10.035 -5.738 -15.486 1.00 93.62 114 THR A C 1
ATOM 896 O O . THR A 1 114 ? 10.263 -4.527 -15.373 1.00 93.62 114 THR A O 1
ATOM 899 N N . GLY A 1 115 ? 10.236 -6.413 -16.621 1.00 92.00 115 GLY A N 1
ATOM 900 C CA . GLY A 1 115 ? 10.621 -5.797 -17.884 1.00 92.00 115 GLY A CA 1
ATOM 901 C C . GLY A 1 115 ? 9.509 -4.961 -18.530 1.00 92.00 115 GLY A C 1
ATOM 902 O O . GLY A 1 115 ? 8.462 -4.679 -17.953 1.00 92.00 115 GLY A O 1
ATOM 903 N N . CYS A 1 116 ? 9.747 -4.536 -19.772 1.00 92.56 116 CYS A N 1
ATOM 904 C CA . CYS A 1 116 ? 8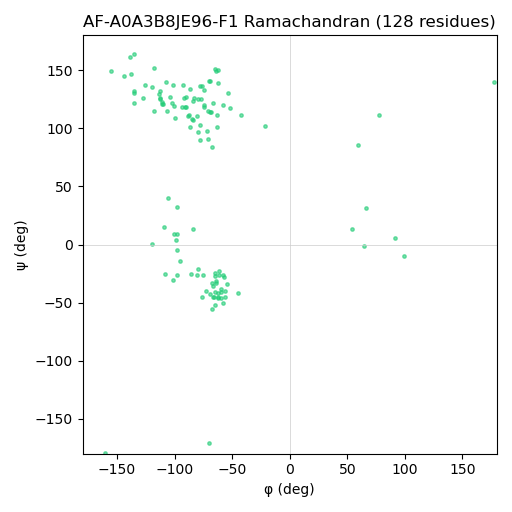.787 -3.710 -20.500 1.00 92.56 116 CYS A CA 1
ATOM 905 C C . CYS A 1 116 ? 7.506 -4.493 -20.821 1.00 92.56 116 CYS A C 1
ATOM 907 O O . CYS A 1 116 ? 7.544 -5.458 -21.577 1.00 92.56 116 CYS A O 1
ATOM 909 N N . MET A 1 117 ? 6.361 -3.998 -20.352 1.00 90.88 117 MET A N 1
ATOM 910 C CA . MET A 1 117 ? 5.035 -4.548 -20.669 1.00 90.88 117 MET A CA 1
ATOM 911 C C . MET A 1 117 ? 4.459 -4.026 -22.004 1.00 90.88 117 MET A C 1
ATOM 913 O O . MET A 1 117 ? 3.261 -4.126 -22.244 1.00 90.88 117 MET A O 1
ATOM 917 N N . LYS A 1 118 ? 5.286 -3.385 -22.849 1.00 90.31 118 LYS A N 1
ATOM 918 C CA . LYS A 1 118 ? 4.930 -2.765 -24.148 1.00 90.31 118 LYS A CA 1
ATOM 919 C C . LYS A 1 118 ? 3.777 -1.741 -24.116 1.00 90.31 118 LYS A C 1
ATOM 921 O O . LYS A 1 118 ? 3.311 -1.303 -25.158 1.00 90.31 118 LYS A O 1
ATOM 926 N N . ARG A 1 119 ? 3.365 -1.277 -22.933 1.00 90.25 119 ARG A N 1
ATOM 927 C CA . ARG A 1 119 ? 2.317 -0.256 -22.730 1.00 90.25 119 ARG A CA 1
ATOM 928 C C . ARG A 1 119 ? 2.900 1.095 -22.319 1.00 90.25 119 ARG A C 1
ATOM 930 O O . ARG A 1 119 ? 2.389 1.775 -21.436 1.00 90.25 119 ARG A O 1
ATOM 937 N N . CYS A 1 120 ? 4.021 1.484 -22.925 1.00 90.94 120 CYS A N 1
ATOM 938 C CA . CYS A 1 120 ? 4.751 2.698 -22.549 1.00 90.94 120 CYS A CA 1
ATOM 939 C C . CYS A 1 120 ? 3.902 3.977 -22.634 1.00 90.94 120 CYS A C 1
ATOM 941 O O . CYS A 1 120 ? 4.155 4.899 -21.870 1.00 90.94 120 CYS A O 1
ATOM 943 N N . SER A 1 121 ? 2.893 4.025 -23.501 1.00 90.81 121 SER A N 1
ATOM 944 C CA . SER A 1 121 ? 1.951 5.147 -23.605 1.00 90.81 121 SER A CA 1
ATOM 945 C C . SER A 1 121 ? 1.078 5.353 -22.362 1.00 90.81 121 SER A C 1
ATOM 947 O O . SER A 1 121 ? 0.641 6.469 -22.120 1.00 90.81 121 SER A O 1
ATOM 949 N N . LYS A 1 122 ? 0.852 4.307 -21.556 1.00 90.94 122 LYS A N 1
ATOM 950 C CA . LYS A 1 122 ? 0.053 4.343 -20.313 1.00 90.94 122 LYS A CA 1
ATOM 951 C C . LYS A 1 122 ? 0.900 4.212 -19.050 1.00 90.94 122 LYS A C 1
ATOM 953 O O . LYS A 1 122 ? 0.406 3.869 -17.985 1.00 90.94 122 LYS A O 1
ATOM 958 N N . ALA A 1 123 ? 2.205 4.393 -19.186 1.00 89.81 123 ALA A N 1
ATOM 959 C CA . ALA A 1 123 ? 3.110 4.274 -18.061 1.00 89.81 123 ALA A CA 1
ATOM 960 C C . ALA A 1 123 ? 2.854 5.370 -17.004 1.00 89.81 123 ALA A C 1
ATOM 962 O O . ALA A 1 123 ? 2.499 6.485 -17.386 1.00 89.81 123 ALA A O 1
ATOM 963 N N . PRO A 1 124 ? 3.133 5.093 -15.718 1.00 93.56 124 PRO A N 1
ATOM 964 C CA . PRO A 1 124 ? 3.805 3.899 -15.191 1.00 93.56 124 PRO A CA 1
ATOM 965 C C . PRO A 1 124 ? 2.890 2.661 -15.159 1.00 93.56 124 PRO A C 1
ATOM 967 O O . PRO A 1 124 ? 1.726 2.749 -14.796 1.00 93.56 124 PRO A O 1
ATOM 970 N N . ASN A 1 125 ? 3.413 1.498 -15.572 1.00 94.38 125 ASN A N 1
ATOM 971 C CA . ASN A 1 125 ? 2.621 0.264 -15.668 1.00 94.38 125 ASN A CA 1
ATOM 972 C C . ASN A 1 125 ? 2.880 -0.669 -14.484 1.00 94.38 125 ASN A C 1
ATOM 974 O O . ASN A 1 125 ? 4.041 -0.921 -14.142 1.00 94.38 125 ASN A O 1
ATOM 978 N N . MET A 1 126 ? 1.801 -1.248 -13.959 1.00 94.19 126 MET A N 1
ATOM 979 C CA . MET A 1 126 ? 1.834 -2.345 -12.998 1.00 94.19 126 MET A CA 1
ATOM 980 C C . MET A 1 126 ? 0.760 -3.396 -13.308 1.00 94.19 126 MET A C 1
ATOM 982 O O . MET A 1 126 ? -0.212 -3.102 -14.005 1.00 94.19 126 MET A O 1
ATOM 986 N N . VAL A 1 127 ? 0.925 -4.602 -12.764 1.00 92.38 127 VAL A N 1
ATOM 987 C CA . VAL A 1 127 ? -0.059 -5.691 -12.813 1.00 92.38 127 VAL A CA 1
ATOM 988 C C . VAL A 1 127 ? -0.172 -6.320 -11.430 1.00 92.38 127 VAL A C 1
ATOM 990 O O . VAL A 1 127 ? 0.843 -6.651 -10.823 1.00 92.38 127 VAL A O 1
ATOM 993 N N . LEU A 1 128 ? -1.400 -6.505 -10.953 1.00 91.94 128 LEU A N 1
ATOM 994 C CA . LEU A 1 128 ? -1.690 -7.294 -9.760 1.00 91.94 128 LEU A CA 1
ATOM 995 C C . LEU A 1 128 ? -1.965 -8.739 -10.184 1.00 91.94 128 LEU A C 1
ATOM 997 O O . LEU A 1 128 ? -2.815 -8.974 -11.042 1.00 91.94 128 LEU A O 1
ATOM 1001 N N . MET A 1 129 ? -1.247 -9.688 -9.594 1.00 85.00 129 MET A N 1
ATOM 1002 C CA . MET A 1 129 ? -1.505 -11.117 -9.736 1.00 85.00 129 MET A CA 1
ATOM 1003 C C . MET A 1 129 ? -1.945 -11.677 -8.378 1.00 85.00 129 MET A C 1
ATOM 1005 O O . MET A 1 129 ? -1.261 -11.396 -7.389 1.00 85.00 129 MET A O 1
ATOM 1009 N N . PRO A 1 130 ? -3.063 -12.416 -8.316 1.00 78.25 130 PRO A N 1
ATOM 1010 C CA . PRO A 1 130 ? -3.473 -13.127 -7.110 1.00 78.25 130 PRO A CA 1
ATOM 1011 C C . PRO A 1 130 ? -2.523 -14.285 -6.772 1.00 78.25 130 PRO A C 1
ATOM 1013 O O . PRO A 1 130 ? -1.796 -14.762 -7.679 1.00 78.25 130 PRO A O 1
#

pLDDT: mean 75.34, std 15.84, range [36.34, 94.44]

Foldseek 3Di:
DDPPPDDDEAEDPVCVVVCVVPDDPPWDKDFAWDWDQDPVPRDIHTYTDDIDTDDPPPDDDDDDDDDDLPDAAKEKEWEPDPLQVVVCSVVVVVVVVCVCVVHVVVSRYYYDYDHDPVVSVPHRDMDIGD

Secondary structure (DSSP, 8-state):
--------EEE-TTTHHHHHHH--TT-EEEEEEEEEE-TTT--EEEEEEEEEEE----S-----------S--EEEEEE-SHHHIIIIIHHHHHHHHHHHHHTT-TTTEEEEEE---S-GGGPSPEEEE-

Sequence (130 aa):
MVETNEWQIKMAKESRTCVIRVLKPGDWIQVFGKKKHNQFTGELKLKAYQVNKLAVEESQTIPQVKELPSSPKAKILVCQKSGCRKRGGKKLCEELESAVCDRGLQDQVTIKGTGCMKRCSKAPNMVLMP

Nearest PDB structures (foldseek):
  7q4v-assembly1_B  TM=9.221E-01  e=2.318E-03  Acetobacterium woodii DSM 1030
  7p91-assembly1_a  TM=6.882E-01  e=8.634E-04  Thermotoga maritima MSB8
  3f2b-assembly1_A  TM=6.035E-01  e=4.485E-02  Geobacillus kaustophilus
  3f2d-assembly1_A  TM=5.761E-01  e=3.447E-02  Geobacillus kaustophilus